Protein AF-A0AAV8VYV4-F1 (afdb_monomer_lite)

Organism: NCBI:txid1586481

Secondary structure (DSSP, 8-state):
---------------------TT----PPPP--HHHHHHTT--SSTTSSSHHHHS-S---TT-PPPPPPTTS--

Sequence (74 aa):
MIQQRILNRLGSSTLRLHIQSKYINTTTPLLLIQKWRKQRGLPLNPNATGVLTDAPDYTFLDGRLTPYGVRQKK

InterPro domains:
  IPR034596 Large ribosomal subunit protein mL52 [PF18699] (34-74)
  IPR034596 Large ribosomal subunit protein mL52 [PTHR34090] (21-74)

Foldseek 3Di:
DDDDDDDDDDDPDPPPPPPPDDPDDDDDDDDDPQVVCVVVVHDSPNCPDDCVPLPDPDADPVRDDDDDDDPSDD

Structure (mmCIF, N/CA/C/O backbone):
data_AF-A0AAV8VYV4-F1
#
_entry.id   AF-A0AAV8VYV4-F1
#
loop_
_atom_site.group_PDB
_atom_site.id
_atom_site.type_symbol
_atom_site.label_atom_id
_atom_site.label_alt_id
_atom_site.label_comp_id
_atom_site.label_asym_id
_atom_site.label_entity_id
_atom_site.label_seq_id
_atom_site.pdbx_PDB_ins_code
_atom_site.Cartn_x
_atom_site.Cartn_y
_atom_site.Cartn_z
_atom_site.occupancy
_atom_site.B_iso_or_equiv
_atom_site.auth_seq_id
_atom_site.auth_comp_id
_atom_site.auth_asym_id
_atom_site.auth_atom_id
_atom_site.pdbx_PDB_model_num
ATOM 1 N N . MET A 1 1 ? -22.158 27.231 54.062 1.00 38.09 1 MET A N 1
ATOM 2 C CA . MET A 1 1 ? -20.929 26.544 53.602 1.00 38.09 1 MET A CA 1
ATOM 3 C C . MET A 1 1 ? -21.338 25.727 52.381 1.00 38.09 1 MET A C 1
ATOM 5 O O . MET A 1 1 ? -22.185 24.867 52.536 1.00 38.09 1 MET A O 1
ATOM 9 N N . ILE A 1 2 ? -21.088 26.149 51.138 1.00 35.25 2 ILE A N 1
ATOM 10 C CA . ILE A 1 2 ? -19.794 26.373 50.456 1.00 35.25 2 ILE A CA 1
ATOM 11 C C . ILE A 1 2 ? -19.028 25.057 50.250 1.00 35.25 2 ILE A C 1
ATOM 13 O O . ILE A 1 2 ? -18.317 24.646 51.154 1.00 35.25 2 ILE A O 1
ATOM 17 N N . GLN A 1 3 ? -19.141 24.528 49.018 1.00 39.19 3 GLN A N 1
ATOM 18 C CA . GLN A 1 3 ? -18.158 23.716 48.268 1.00 39.19 3 GLN A CA 1
ATOM 19 C C . GLN A 1 3 ? -17.726 22.356 48.874 1.00 39.19 3 GLN A C 1
ATOM 21 O O . GLN A 1 3 ? -17.774 22.148 50.072 1.00 39.19 3 GLN A O 1
ATOM 26 N N . GLN A 1 4 ? -17.295 21.340 48.123 1.00 44.25 4 GLN A N 1
ATOM 27 C CA . GLN A 1 4 ? -17.164 21.131 46.667 1.00 44.25 4 GLN A CA 1
ATOM 28 C C . GLN A 1 4 ? -17.674 19.680 46.366 1.00 44.25 4 GLN A C 1
ATOM 30 O O . GLN A 1 4 ? -18.383 19.130 47.199 1.00 44.25 4 GLN A O 1
ATOM 35 N N . ARG A 1 5 ? -17.452 18.965 45.251 1.00 40.22 5 ARG A N 1
ATOM 36 C CA . ARG A 1 5 ? -16.485 19.061 44.140 1.00 40.22 5 ARG A CA 1
ATOM 37 C C . ARG A 1 5 ? -17.165 18.787 42.778 1.00 40.22 5 ARG A C 1
ATOM 39 O O . ARG A 1 5 ? -18.381 18.842 42.650 1.00 40.22 5 ARG A O 1
ATOM 46 N N . ILE A 1 6 ? -16.347 18.608 41.748 1.00 44.38 6 ILE A N 1
ATOM 47 C CA . ILE A 1 6 ? -16.599 18.625 40.303 1.00 44.38 6 ILE A CA 1
ATOM 48 C C . ILE A 1 6 ? -15.745 17.498 39.686 1.00 44.38 6 ILE A C 1
ATOM 50 O O . ILE A 1 6 ? -14.755 17.103 40.307 1.00 44.38 6 ILE A O 1
ATOM 54 N N . LEU A 1 7 ? -16.086 17.106 38.447 1.00 40.94 7 LEU A N 1
ATOM 55 C CA . LEU A 1 7 ? -15.453 16.152 37.512 1.00 40.9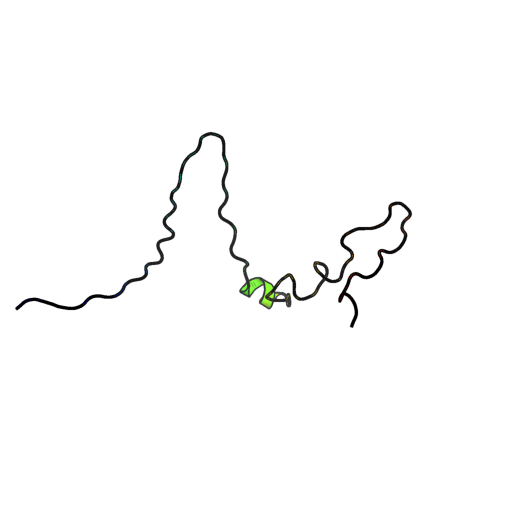4 7 LEU A CA 1
ATOM 56 C C . LEU A 1 7 ? -16.228 14.819 37.372 1.00 40.94 7 LEU A C 1
ATOM 58 O O . LEU A 1 7 ? -16.495 14.158 38.365 1.00 40.94 7 LEU A O 1
ATOM 62 N N . ASN A 1 8 ? -16.595 14.370 36.161 1.00 41.09 8 ASN A N 1
ATOM 63 C CA . ASN A 1 8 ? -16.624 15.131 34.903 1.00 41.09 8 ASN A CA 1
ATOM 64 C C . ASN A 1 8 ? -17.624 14.586 33.861 1.00 41.09 8 ASN A C 1
ATOM 66 O O . ASN A 1 8 ? -17.947 13.403 33.848 1.00 41.09 8 ASN A O 1
ATOM 70 N N . ARG A 1 9 ? -18.022 15.446 32.914 1.00 49.00 9 ARG A N 1
ATOM 71 C CA . ARG A 1 9 ? -18.516 15.062 31.583 1.00 49.00 9 ARG A CA 1
ATOM 72 C C . ARG A 1 9 ? -17.364 15.160 30.581 1.00 49.00 9 ARG A C 1
ATOM 74 O O . ARG A 1 9 ? -16.795 16.232 30.418 1.00 49.00 9 ARG A O 1
ATOM 81 N N . LEU A 1 10 ? -17.131 14.099 29.818 1.00 45.62 10 LEU A N 1
ATOM 82 C CA . LEU A 1 10 ? -16.547 14.164 28.475 1.00 45.62 10 LEU A CA 1
ATOM 83 C C . LEU A 1 10 ? -17.480 13.302 27.605 1.00 45.62 10 LEU A C 1
ATOM 85 O O . LEU A 1 10 ? -17.424 12.083 27.652 1.00 45.62 10 LEU A O 1
ATOM 89 N N . GLY A 1 11 ? -18.491 13.846 26.931 1.00 40.25 11 GLY A N 1
ATOM 90 C CA . GLY A 1 11 ? -18.411 15.065 26.134 1.00 40.25 11 GLY A CA 1
ATOM 91 C C . GLY A 1 11 ? -17.919 14.681 24.744 1.00 40.25 11 GLY A C 1
ATOM 92 O O . GLY A 1 11 ? -16.781 14.968 24.390 1.00 40.25 11 GLY A O 1
ATOM 93 N N . SER A 1 12 ? -18.768 13.993 23.968 1.00 52.03 12 SER A N 1
ATOM 94 C CA . SER A 1 12 ? -18.507 13.719 22.549 1.00 52.03 12 SER A CA 1
ATOM 95 C C . SER A 1 12 ? -18.716 15.004 21.744 1.00 52.03 12 SER A C 1
ATOM 97 O O . SER A 1 12 ? -19.692 15.183 21.024 1.00 52.03 12 SER A O 1
ATOM 99 N N . SER A 1 13 ? -17.808 15.951 21.948 1.00 49.44 13 SER A N 1
ATOM 100 C CA . SER A 1 13 ? -17.723 17.203 21.218 1.00 49.44 13 SER A CA 1
ATOM 101 C C . SER A 1 13 ? -16.489 17.141 20.335 1.00 49.44 13 SER A C 1
ATOM 103 O O . SER A 1 13 ? -15.418 17.627 20.702 1.00 49.44 13 SER A O 1
ATOM 105 N N . THR A 1 14 ? -16.637 16.557 19.145 1.00 55.16 14 THR A N 1
ATOM 106 C CA . THR A 1 14 ? -15.721 16.856 18.042 1.00 55.16 14 THR A CA 1
ATOM 107 C C . THR A 1 14 ? -15.924 18.323 17.673 1.00 55.16 14 THR A C 1
ATOM 109 O O . THR A 1 14 ? -16.763 18.647 16.829 1.00 55.16 14 THR A O 1
ATOM 112 N N . LEU A 1 15 ? -15.207 19.217 18.357 1.00 49.41 15 LEU A N 1
ATOM 113 C CA . LEU A 1 15 ? -15.187 20.643 18.057 1.00 49.41 15 LEU A CA 1
ATOM 114 C C . LEU A 1 15 ? -14.604 20.822 16.652 1.00 49.41 15 LEU A C 1
ATOM 116 O O . LEU A 1 15 ? -13.390 20.856 16.461 1.00 49.41 15 LEU A O 1
ATOM 120 N N . ARG A 1 16 ? -15.485 20.907 15.651 1.00 52.88 16 ARG A N 1
ATOM 121 C CA . ARG A 1 16 ? -15.114 21.297 14.292 1.00 52.88 16 ARG A CA 1
ATOM 122 C C . ARG A 1 16 ? -14.741 22.776 14.312 1.00 52.88 16 ARG A C 1
ATOM 124 O O . ARG A 1 16 ? -15.598 23.634 14.114 1.00 52.88 16 ARG A O 1
ATOM 131 N N . LEU A 1 17 ? -13.458 23.066 14.518 1.00 55.00 17 LEU A N 1
ATOM 132 C CA . LEU A 1 17 ? -12.868 24.352 14.152 1.00 55.00 17 LEU A CA 1
ATOM 133 C C . LEU A 1 17 ? -12.844 24.445 12.622 1.00 55.00 17 LEU A C 1
ATOM 135 O O . LEU A 1 17 ? -11.845 24.154 11.969 1.00 55.00 17 LEU A O 1
ATOM 139 N N . HIS A 1 18 ? -13.998 24.786 12.047 1.00 55.69 18 HIS A N 1
ATOM 140 C CA . HIS A 1 18 ? -14.192 24.889 10.606 1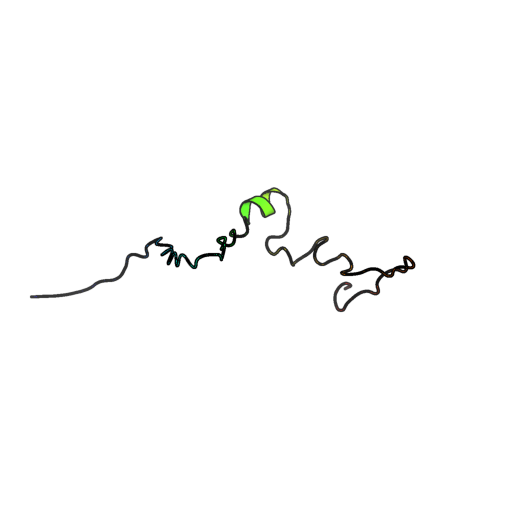.00 55.69 18 HIS A CA 1
ATOM 141 C C . HIS A 1 18 ? -13.636 26.218 10.089 1.00 55.69 18 HIS A C 1
ATOM 143 O O . HIS A 1 18 ? -14.376 27.157 9.796 1.00 55.69 18 HIS A O 1
ATOM 149 N N . ILE A 1 19 ? -12.308 26.303 10.006 1.00 62.00 19 ILE A N 1
ATOM 150 C CA . ILE A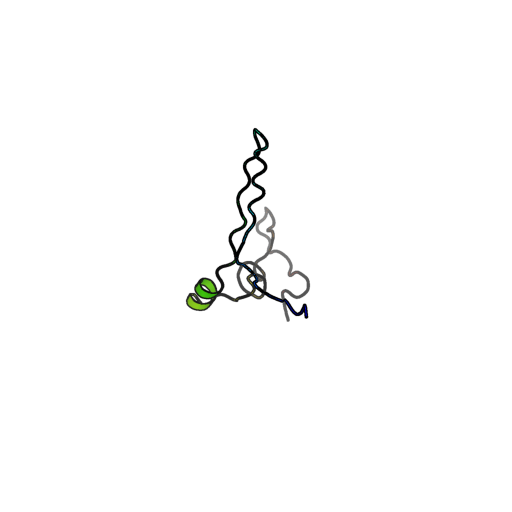 1 19 ? -11.622 27.424 9.364 1.00 62.00 19 ILE A CA 1
ATOM 151 C C . ILE A 1 19 ? -11.836 27.295 7.851 1.00 62.00 19 ILE A C 1
ATOM 153 O O . ILE A 1 19 ? -11.118 26.573 7.160 1.00 62.00 19 ILE A O 1
ATOM 157 N N . GLN A 1 20 ? -12.841 28.013 7.342 1.00 59.56 20 GLN A N 1
ATOM 158 C CA . GLN A 1 20 ? -13.059 28.254 5.912 1.00 59.56 20 GLN A CA 1
ATOM 159 C C . GLN A 1 20 ? -11.890 29.079 5.347 1.00 59.56 20 GLN A C 1
ATOM 161 O O . GLN A 1 20 ? -11.997 30.294 5.182 1.00 59.56 20 GLN A O 1
ATOM 166 N N . SER A 1 21 ? -10.764 28.439 5.032 1.00 65.25 21 SER A N 1
ATOM 167 C CA . SER A 1 21 ? -9.811 29.048 4.104 1.00 65.25 21 SER A CA 1
ATOM 168 C C . SER A 1 21 ? -10.393 28.933 2.697 1.00 65.25 21 SER A C 1
ATOM 170 O O . SER A 1 21 ? -10.706 27.839 2.221 1.00 65.25 21 SER A O 1
ATOM 172 N N . LYS A 1 22 ? -10.592 30.075 2.025 1.00 66.81 22 LYS A N 1
ATOM 173 C CA . LYS A 1 22 ? -10.991 30.060 0.613 1.00 66.81 22 LYS A CA 1
ATOM 174 C C . LYS A 1 22 ? -9.959 29.238 -0.168 1.00 66.81 22 LYS A C 1
ATOM 176 O O . LYS A 1 22 ? -8.760 29.415 0.026 1.00 66.81 22 LYS A O 1
ATOM 181 N N . TYR A 1 23 ? -10.456 28.376 -1.053 1.00 74.50 23 TYR A N 1
ATOM 182 C CA . TYR A 1 23 ? -9.679 27.518 -1.958 1.00 74.50 23 TYR A CA 1
ATOM 183 C C . TYR A 1 23 ? -8.971 26.288 -1.350 1.00 74.50 23 TYR A C 1
ATOM 185 O O . TYR A 1 23 ? -8.294 25.590 -2.101 1.00 74.50 23 TYR A O 1
ATOM 193 N N . ILE A 1 24 ? -9.162 25.939 -0.066 1.00 78.25 24 ILE A N 1
ATOM 194 C CA . ILE A 1 24 ? -8.666 24.658 0.483 1.00 78.25 24 ILE A CA 1
ATOM 195 C C . ILE A 1 24 ? -9.830 23.750 0.888 1.00 78.25 24 ILE A C 1
ATOM 197 O O . ILE A 1 24 ? -10.545 24.006 1.856 1.00 78.25 24 ILE A O 1
ATOM 201 N N . ASN A 1 25 ? -9.979 22.634 0.174 1.00 79.81 25 ASN A N 1
ATOM 202 C CA . ASN A 1 25 ? -10.892 21.562 0.558 1.00 79.81 25 ASN A CA 1
ATOM 203 C C . ASN A 1 25 ? -10.199 20.634 1.562 1.00 79.81 25 ASN A C 1
ATOM 205 O O . ASN A 1 25 ? -9.202 19.996 1.232 1.00 79.81 25 ASN A O 1
ATOM 209 N N . THR A 1 26 ? -10.747 20.522 2.773 1.00 76.94 26 THR A N 1
ATOM 210 C CA . THR A 1 26 ? -10.307 19.532 3.765 1.00 76.94 26 THR A CA 1
ATOM 211 C C . THR A 1 26 ? -11.397 18.488 3.984 1.00 76.94 26 THR A C 1
ATOM 213 O O . THR A 1 26 ? -12.575 18.811 4.136 1.00 76.94 26 THR A O 1
ATOM 216 N N . THR A 1 27 ? -11.012 17.214 4.009 1.00 78.06 27 THR A N 1
ATOM 217 C CA . THR A 1 27 ? -11.898 16.102 4.374 1.00 78.06 27 THR A CA 1
ATOM 218 C C . THR A 1 27 ? -11.474 15.540 5.722 1.00 78.06 27 THR A C 1
ATOM 220 O O . THR A 1 27 ? -10.285 15.349 5.971 1.00 78.06 27 THR A O 1
ATOM 223 N N . THR A 1 28 ? -12.433 15.223 6.591 1.00 77.00 28 THR A N 1
ATOM 224 C CA . THR A 1 28 ? -12.135 14.511 7.840 1.00 77.00 28 THR A CA 1
ATOM 225 C C . THR A 1 28 ? -11.636 13.098 7.525 1.00 77.00 28 THR A C 1
ATOM 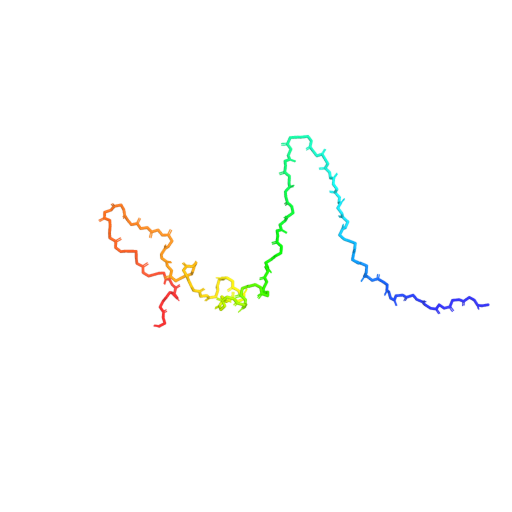227 O O . THR A 1 28 ? -12.326 12.400 6.775 1.00 77.00 28 THR A O 1
ATOM 230 N N . PRO A 1 29 ? -10.504 12.637 8.092 1.00 73.94 29 PRO A N 1
ATOM 231 C CA . PRO A 1 29 ? -10.043 11.269 7.887 1.00 73.94 29 PRO A CA 1
ATOM 232 C C . PRO A 1 29 ? -11.094 10.285 8.410 1.00 73.94 29 PRO A C 1
ATOM 234 O O . PRO A 1 29 ? -11.575 10.411 9.538 1.00 73.94 29 PRO A O 1
ATOM 237 N N . LEU A 1 30 ? -11.466 9.306 7.584 1.00 71.19 30 LEU A N 1
ATOM 238 C CA . LEU A 1 30 ? -12.371 8.241 8.005 1.00 71.19 30 LEU A CA 1
ATOM 239 C C . LEU A 1 30 ? -11.658 7.339 9.016 1.00 71.19 30 LEU A C 1
ATOM 241 O O . LEU A 1 30 ? -10.565 6.836 8.754 1.00 71.19 30 LEU A O 1
ATOM 245 N N . LEU A 1 31 ? -12.296 7.105 10.163 1.00 76.25 31 LEU A N 1
ATOM 246 C CA . LEU A 1 31 ? -11.819 6.126 11.136 1.00 76.25 31 LEU A CA 1
ATOM 247 C C . LEU A 1 31 ? -11.832 4.727 10.504 1.00 76.25 31 LEU A C 1
ATOM 249 O O . LEU A 1 31 ? -12.829 4.315 9.908 1.00 76.25 31 LEU A O 1
ATOM 253 N N . LEU A 1 32 ? -10.737 3.980 10.665 1.00 81.12 32 LEU A N 1
ATOM 254 C CA . LEU A 1 32 ? -10.617 2.620 10.145 1.00 81.12 32 LEU A CA 1
ATOM 255 C C . LEU A 1 32 ? -11.710 1.721 10.751 1.00 81.12 32 LEU A C 1
ATOM 257 O O . LEU A 1 32 ? -11.736 1.481 11.959 1.00 81.12 32 LEU A O 1
ATOM 261 N N . ILE A 1 33 ? -12.619 1.208 9.915 1.00 88.38 33 ILE A N 1
ATOM 262 C CA . ILE A 1 33 ? -13.801 0.462 10.373 1.00 88.38 33 ILE A CA 1
ATOM 263 C C . ILE A 1 33 ? -13.413 -0.978 10.754 1.00 88.38 33 ILE A C 1
ATOM 265 O O . ILE A 1 33 ? -13.616 -1.935 10.003 1.00 88.38 33 ILE A O 1
ATOM 269 N N . GLN A 1 34 ? -12.872 -1.145 11.961 1.00 88.81 34 GLN A N 1
ATOM 270 C CA . GLN A 1 34 ? -12.339 -2.427 12.438 1.00 88.81 34 GLN A CA 1
ATOM 271 C C . GLN A 1 34 ? -13.371 -3.563 12.475 1.00 88.81 34 GLN A C 1
ATOM 273 O O . GLN A 1 34 ? -13.038 -4.711 12.176 1.00 88.81 34 GLN A O 1
ATOM 278 N N . LYS A 1 35 ? -14.643 -3.253 12.765 1.00 90.88 35 LYS A N 1
ATOM 279 C CA . LYS A 1 35 ? -15.736 -4.240 12.737 1.00 90.88 35 LYS A CA 1
ATOM 280 C C . LYS A 1 35 ? -15.920 -4.846 11.340 1.00 90.88 35 LYS A C 1
ATOM 282 O O . LYS A 1 35 ? -16.018 -6.063 11.222 1.00 90.88 35 LYS A O 1
ATOM 287 N N . TRP A 1 36 ? -15.899 -4.011 10.298 1.00 92.50 36 TRP A N 1
ATOM 288 C CA . TRP A 1 36 ? -16.037 -4.433 8.900 1.00 92.50 36 TRP A CA 1
ATOM 289 C C . TRP A 1 36 ? -14.846 -5.286 8.449 1.00 92.50 36 TRP A C 1
ATOM 291 O O . TRP A 1 36 ? -15.039 -6.317 7.809 1.00 92.50 36 TRP A O 1
ATOM 301 N N . ARG A 1 37 ? -13.619 -4.912 8.850 1.00 93.19 37 ARG A N 1
ATOM 302 C CA . ARG A 1 37 ? -12.411 -5.704 8.558 1.00 93.19 37 ARG A CA 1
ATOM 303 C C . ARG A 1 37 ? -12.511 -7.102 9.168 1.00 93.19 37 ARG A C 1
ATOM 305 O O . ARG A 1 37 ? -12.396 -8.084 8.440 1.00 93.19 37 ARG A O 1
ATOM 312 N N . LYS A 1 38 ? -12.845 -7.191 10.462 1.00 93.44 38 LYS A N 1
ATOM 313 C CA . LYS A 1 38 ? -13.040 -8.473 11.160 1.00 93.44 38 LYS A CA 1
ATOM 314 C C . LYS A 1 38 ? -14.145 -9.327 10.523 1.00 93.44 38 LYS A C 1
ATOM 316 O O . LYS A 1 38 ? -13.953 -10.524 10.355 1.00 93.44 38 LYS A O 1
ATOM 321 N N . GLN A 1 39 ? -15.270 -8.723 10.127 1.00 96.75 39 GLN A N 1
ATOM 322 C CA . GLN A 1 39 ? -16.372 -9.419 9.440 1.00 96.75 39 GLN A CA 1
ATOM 323 C C . GLN A 1 39 ? -15.975 -10.013 8.078 1.00 96.75 39 GLN A C 1
ATOM 325 O O . GLN A 1 39 ? -16.609 -10.962 7.632 1.00 96.75 39 GLN A O 1
ATOM 330 N N . ARG A 1 40 ? -14.931 -9.482 7.430 1.00 95.06 40 ARG A N 1
ATOM 331 C CA . ARG A 1 40 ? -14.376 -9.989 6.163 1.00 95.06 40 ARG A CA 1
ATOM 332 C C . ARG A 1 40 ? -13.112 -10.841 6.335 1.00 95.06 40 ARG A C 1
ATOM 334 O O . ARG A 1 40 ? -12.430 -11.100 5.352 1.00 95.06 40 ARG A O 1
ATOM 341 N N . GLY A 1 41 ? -12.762 -11.233 7.564 1.00 94.31 41 GLY A N 1
ATOM 342 C CA . GLY A 1 41 ? -11.537 -11.995 7.845 1.00 94.31 41 GLY A CA 1
ATOM 343 C C . GLY A 1 41 ? -10.231 -11.216 7.628 1.00 94.31 41 GLY A C 1
ATOM 344 O O . GLY A 1 41 ? -9.162 -11.817 7.600 1.00 94.31 41 GLY A O 1
ATOM 345 N N . LEU A 1 42 ? -10.292 -9.888 7.478 1.00 94.25 42 LEU A N 1
ATOM 346 C CA . LEU A 1 42 ? -9.116 -9.039 7.275 1.00 94.25 42 LEU A CA 1
ATOM 347 C C . LEU A 1 42 ? -8.430 -8.715 8.615 1.00 94.25 42 LEU A C 1
ATOM 349 O O . LEU A 1 42 ? -9.121 -8.522 9.623 1.00 94.25 42 LEU A O 1
ATOM 353 N N . PRO A 1 43 ? -7.091 -8.559 8.644 1.00 93.56 43 PRO A N 1
ATOM 354 C CA . PRO A 1 43 ? -6.372 -8.234 9.870 1.00 93.56 43 PRO A CA 1
ATOM 355 C C . PRO A 1 43 ? -6.751 -6.839 10.388 1.00 93.56 43 PRO A C 1
ATOM 357 O O . PRO A 1 43 ? -6.951 -5.904 9.606 1.00 93.56 43 PRO A O 1
ATOM 360 N N . LEU A 1 44 ? -6.846 -6.697 11.717 1.00 90.50 44 LEU A N 1
ATOM 361 C CA . LEU A 1 44 ? -7.219 -5.442 12.392 1.00 90.50 44 LEU A CA 1
ATOM 362 C C . LEU A 1 44 ? -6.199 -4.325 12.139 1.00 90.50 44 LEU A C 1
ATOM 364 O O . LEU A 1 44 ? -6.577 -3.195 11.849 1.00 90.50 44 LEU A O 1
ATOM 368 N N . ASN A 1 45 ? -4.906 -4.636 12.208 1.00 90.50 45 ASN A N 1
ATOM 369 C CA . ASN A 1 45 ? -3.877 -3.771 11.646 1.00 90.50 45 ASN A CA 1
ATOM 370 C C . ASN A 1 45 ? -3.752 -4.111 10.147 1.00 90.50 45 ASN A C 1
ATOM 372 O O . ASN A 1 45 ? -3.407 -5.254 9.841 1.00 90.50 45 ASN A O 1
ATOM 376 N N . PRO A 1 46 ? -4.016 -3.179 9.209 1.00 91.38 46 PRO A N 1
ATOM 377 C CA . PRO A 1 46 ? -3.820 -3.427 7.780 1.00 91.38 46 PRO A CA 1
ATOM 378 C C . PRO A 1 46 ? -2.377 -3.787 7.419 1.00 91.38 46 PRO A C 1
ATOM 380 O O . PRO A 1 46 ? -2.169 -4.499 6.446 1.00 91.38 46 PRO A O 1
ATOM 383 N N . ASN A 1 47 ? -1.415 -3.353 8.237 1.00 92.69 47 ASN A N 1
ATOM 384 C CA . ASN A 1 47 ? 0.018 -3.546 8.035 1.00 92.69 47 ASN A CA 1
ATOM 385 C C . ASN A 1 47 ? 0.551 -4.777 8.800 1.00 92.69 47 ASN A C 1
ATOM 387 O O . ASN A 1 47 ? 1.722 -4.806 9.170 1.00 92.69 47 ASN A O 1
ATOM 391 N N . ALA A 1 48 ? -0.310 -5.744 9.142 1.00 93.12 48 ALA A N 1
ATOM 392 C CA . ALA A 1 48 ? 0.111 -6.979 9.808 1.00 93.12 48 ALA A CA 1
ATOM 393 C C . ALA A 1 48 ? 0.461 -8.096 8.815 1.00 93.12 48 ALA A C 1
ATOM 395 O O . ALA A 1 48 ? 1.476 -8.759 9.002 1.00 93.12 48 ALA A O 1
ATOM 396 N N . THR A 1 49 ? -0.404 -8.318 7.820 1.00 93.12 49 THR A N 1
ATOM 397 C CA . THR A 1 49 ? -0.295 -9.350 6.775 1.00 93.12 49 THR A CA 1
ATOM 398 C C . THR A 1 49 ? -1.191 -8.998 5.581 1.00 93.12 49 THR A C 1
ATOM 400 O O . THR A 1 49 ? -2.135 -8.207 5.700 1.00 93.12 49 THR A O 1
ATOM 403 N N . GLY A 1 50 ? -0.970 -9.673 4.454 1.00 92.12 50 GLY A N 1
ATOM 404 C CA . GLY A 1 50 ? -1.760 -9.588 3.230 1.00 92.12 50 GLY A CA 1
ATOM 405 C C . GLY A 1 50 ? -1.059 -8.796 2.129 1.00 92.12 50 GLY A C 1
ATOM 406 O O . GLY A 1 50 ? 0.072 -8.351 2.275 1.00 92.12 50 GLY A O 1
ATOM 407 N N . VAL A 1 51 ? -1.756 -8.578 1.009 1.00 93.62 51 VAL A N 1
ATOM 408 C CA . VAL A 1 51 ? -1.187 -7.962 -0.211 1.00 93.62 51 VAL A CA 1
ATOM 409 C C . VAL A 1 51 ? -0.488 -6.616 0.047 1.00 93.62 51 VAL A C 1
ATOM 411 O O . VAL A 1 51 ? 0.466 -6.300 -0.645 1.00 93.62 51 VAL A O 1
ATOM 414 N N . LEU A 1 52 ? -0.907 -5.841 1.054 1.00 92.88 52 LEU A N 1
ATOM 415 C CA . LEU A 1 52 ? -0.277 -4.558 1.399 1.00 92.88 52 LEU A CA 1
ATOM 416 C C . LEU A 1 52 ? 1.145 -4.690 1.988 1.00 92.88 52 LEU A C 1
ATOM 418 O O . LEU A 1 52 ? 1.902 -3.730 1.932 1.00 92.88 52 LEU A O 1
ATOM 422 N N . THR A 1 53 ? 1.494 -5.833 2.582 1.00 92.75 53 THR A N 1
ATOM 423 C CA . THR A 1 53 ? 2.793 -6.075 3.244 1.00 92.75 53 THR A CA 1
ATOM 424 C C . THR A 1 53 ? 3.607 -7.190 2.595 1.00 92.75 53 THR A C 1
ATOM 426 O O . THR A 1 53 ? 4.837 -7.191 2.665 1.00 92.75 53 THR A O 1
ATOM 429 N N . ASP A 1 54 ? 2.914 -8.150 1.987 1.00 92.00 54 ASP A N 1
ATOM 430 C CA . ASP A 1 54 ? 3.486 -9.415 1.531 1.00 92.00 54 ASP A CA 1
ATOM 431 C C . ASP A 1 54 ? 3.779 -9.393 0.016 1.00 92.00 54 ASP A C 1
ATOM 433 O O . ASP A 1 54 ? 4.522 -10.237 -0.485 1.00 92.00 54 ASP A O 1
ATOM 437 N N . ALA A 1 55 ? 3.199 -8.436 -0.721 1.00 92.88 55 ALA A N 1
ATOM 438 C CA . ALA A 1 55 ? 3.493 -8.190 -2.133 1.00 92.88 55 ALA A CA 1
ATOM 439 C C . ALA A 1 55 ? 4.705 -7.243 -2.295 1.00 92.88 55 ALA A C 1
ATOM 441 O O . ALA A 1 55 ? 5.066 -6.537 -1.352 1.00 92.88 55 ALA A O 1
ATOM 442 N N . PRO A 1 56 ? 5.357 -7.209 -3.471 1.00 93.75 56 PRO A N 1
ATOM 443 C CA . PRO A 1 56 ? 6.462 -6.289 -3.719 1.00 93.75 56 PRO A CA 1
ATOM 444 C C . PRO A 1 56 ? 5.980 -4.856 -4.002 1.00 93.75 56 PRO A C 1
ATOM 446 O O . PRO A 1 56 ? 5.034 -4.654 -4.762 1.00 93.75 56 PRO A O 1
ATOM 449 N N . ASP A 1 57 ? 6.687 -3.859 -3.458 1.00 92.31 57 ASP A N 1
ATOM 450 C CA . ASP A 1 57 ? 6.377 -2.426 -3.640 1.00 92.31 57 ASP A CA 1
ATOM 451 C C . ASP A 1 57 ? 6.615 -1.914 -5.074 1.00 92.31 57 ASP A C 1
ATOM 453 O O . ASP A 1 57 ? 6.068 -0.891 -5.486 1.00 92.31 57 ASP A O 1
ATOM 457 N N . TYR A 1 58 ? 7.467 -2.604 -5.836 1.00 94.19 58 TYR A N 1
ATOM 458 C CA . TYR A 1 58 ? 7.841 -2.270 -7.211 1.00 94.19 58 TYR A CA 1
ATOM 459 C C . TYR A 1 58 ? 8.073 -3.543 -8.032 1.00 94.19 58 TYR A C 1
ATOM 461 O O . TYR A 1 58 ? 8.141 -4.639 -7.480 1.00 94.19 58 TYR A O 1
ATOM 469 N N . THR A 1 59 ? 8.238 -3.399 -9.348 1.00 95.56 59 THR A N 1
ATOM 470 C CA . THR A 1 59 ? 8.709 -4.454 -10.262 1.00 95.56 59 THR A CA 1
ATOM 471 C C . THR A 1 59 ? 9.656 -3.849 -11.298 1.00 95.56 59 THR A C 1
ATOM 473 O O . THR A 1 59 ? 9.593 -2.647 -11.564 1.00 95.56 59 THR A O 1
ATOM 476 N N . PHE A 1 60 ? 10.537 -4.654 -11.894 1.00 97.31 60 PHE A N 1
ATOM 477 C CA . PHE A 1 60 ? 11.397 -4.193 -12.987 1.00 97.31 60 PHE A CA 1
ATOM 478 C C . PHE A 1 60 ? 10.627 -4.137 -14.315 1.00 97.31 60 PHE A C 1
ATOM 480 O O . PHE A 1 60 ? 9.748 -4.961 -14.567 1.00 97.31 60 PHE A O 1
ATOM 487 N N . LEU A 1 61 ? 10.987 -3.187 -15.189 1.00 97.69 61 LEU A N 1
ATOM 488 C CA . LEU A 1 61 ? 10.368 -3.013 -16.516 1.00 97.69 61 LEU A CA 1
ATOM 489 C C . LEU A 1 61 ? 10.588 -4.213 -17.455 1.00 97.69 61 LEU A C 1
ATOM 491 O O . LEU A 1 61 ? 9.811 -4.420 -18.379 1.00 97.69 61 LEU A O 1
ATOM 495 N N . ASP A 1 62 ? 11.633 -5.003 -17.207 1.00 97.44 62 ASP A N 1
ATOM 496 C CA . ASP A 1 62 ? 11.953 -6.239 -17.930 1.00 97.44 62 ASP A CA 1
ATOM 497 C C . ASP A 1 62 ? 11.238 -7.484 -17.365 1.00 97.44 62 ASP A C 1
ATOM 499 O O . ASP A 1 62 ? 11.497 -8.603 -17.805 1.00 97.44 62 ASP A O 1
ATOM 503 N N . GLY A 1 63 ? 10.341 -7.309 -16.387 1.00 95.50 63 GLY A N 1
ATOM 504 C CA . GLY A 1 63 ? 9.568 -8.396 -15.785 1.00 95.50 63 GLY A CA 1
ATOM 505 C C . GLY A 1 63 ? 10.346 -9.274 -14.801 1.00 95.50 63 GLY A C 1
ATOM 506 O O . GLY A 1 63 ? 9.805 -10.281 -14.340 1.00 95.50 63 GLY A O 1
ATOM 507 N N . ARG A 1 64 ? 11.593 -8.926 -14.442 1.00 97.00 64 ARG A N 1
ATOM 508 C CA . ARG A 1 64 ? 12.313 -9.630 -13.370 1.00 97.00 64 ARG A CA 1
ATOM 509 C C . ARG A 1 64 ? 11.585 -9.500 -12.032 1.00 97.00 64 ARG A C 1
ATOM 511 O O . ARG A 1 64 ? 10.992 -8.471 -11.717 1.00 97.00 64 ARG A O 1
ATOM 518 N N . LEU A 1 65 ? 11.693 -10.553 -11.223 1.00 94.75 65 LEU A N 1
ATOM 519 C CA . LEU A 1 65 ? 11.114 -10.595 -9.884 1.00 94.75 65 LEU A CA 1
ATOM 520 C C . LEU A 1 65 ? 11.835 -9.638 -8.931 1.00 94.75 65 LEU A C 1
ATOM 522 O O . LEU A 1 65 ? 13.065 -9.551 -8.910 1.00 94.75 65 LEU A O 1
ATOM 526 N N . THR A 1 66 ? 11.050 -8.977 -8.092 1.00 95.69 66 THR A N 1
ATOM 527 C CA . THR A 1 66 ? 11.533 -8.094 -7.032 1.00 95.69 66 THR A CA 1
ATOM 528 C C . THR A 1 66 ? 12.195 -8.911 -5.916 1.00 95.69 66 THR A C 1
ATOM 530 O O . THR A 1 66 ? 11.582 -9.863 -5.422 1.00 95.69 66 THR A O 1
ATOM 533 N N . PRO A 1 67 ? 13.435 -8.587 -5.498 1.00 94.44 67 PRO A N 1
ATOM 534 C CA . PRO A 1 67 ? 14.085 -9.249 -4.374 1.00 94.44 67 PRO A CA 1
ATOM 535 C C . PRO A 1 67 ? 13.290 -9.066 -3.080 1.00 94.44 67 PRO A C 1
ATOM 537 O O . PRO A 1 67 ? 12.704 -8.010 -2.851 1.00 94.44 67 PRO A O 1
ATOM 540 N N . TYR A 1 68 ? 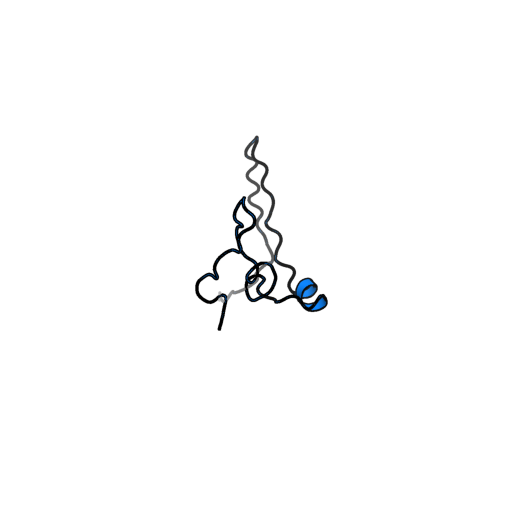13.320 -10.074 -2.209 1.00 94.25 68 TYR A N 1
ATOM 541 C CA . TYR A 1 68 ? 12.670 -9.986 -0.9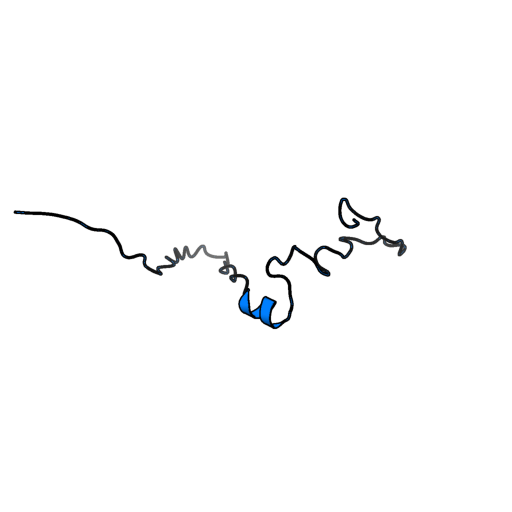02 1.00 94.25 68 TYR A CA 1
ATOM 542 C C . TYR A 1 68 ? 13.312 -8.899 -0.038 1.00 94.25 68 TYR A C 1
ATOM 544 O O . TYR A 1 68 ? 14.525 -8.897 0.184 1.00 94.25 68 TYR A O 1
ATOM 552 N N . GLY A 1 69 ? 12.473 -8.015 0.494 1.00 89.56 69 GLY A N 1
ATOM 553 C CA . GLY A 1 69 ? 12.845 -7.056 1.520 1.00 89.56 69 GLY A CA 1
ATOM 554 C C . GLY A 1 69 ? 13.121 -7.720 2.871 1.00 89.56 69 GLY A C 1
ATOM 555 O O . GLY A 1 69 ? 12.751 -8.869 3.141 1.00 89.56 69 GLY A O 1
ATOM 556 N N . VAL A 1 70 ? 13.760 -6.959 3.760 1.00 90.69 70 VAL A N 1
ATOM 557 C CA . VAL A 1 70 ? 14.052 -7.384 5.135 1.00 90.69 70 VAL A CA 1
ATOM 558 C C . VAL A 1 70 ? 12.754 -7.808 5.834 1.00 90.69 70 VAL A C 1
ATOM 560 O O . VAL A 1 70 ? 11.798 -7.040 5.880 1.00 90.69 70 VAL A O 1
ATOM 563 N N . ARG A 1 71 ? 12.738 -9.020 6.410 1.00 88.56 71 ARG A N 1
ATOM 564 C CA . ARG A 1 71 ? 11.598 -9.639 7.128 1.00 88.56 71 ARG A CA 1
ATOM 565 C C . ARG A 1 71 ? 10.353 -9.999 6.296 1.00 88.56 71 ARG A C 1
ATOM 567 O O . ARG A 1 71 ? 9.376 -10.443 6.891 1.00 88.56 71 ARG A O 1
ATOM 574 N N . GLN A 1 72 ? 10.379 -9.919 4.960 1.00 89.94 72 GLN A N 1
ATOM 575 C CA . GLN A 1 72 ? 9.297 -10.496 4.135 1.00 89.94 72 GLN A CA 1
ATOM 576 C C . GLN A 1 72 ? 9.290 -12.036 4.142 1.00 89.94 72 GLN A C 1
ATOM 578 O O . GLN A 1 72 ? 8.268 -12.660 3.865 1.00 89.94 72 GLN A O 1
ATOM 583 N N . LYS A 1 73 ? 10.421 -12.660 4.487 1.00 85.12 73 LYS A N 1
ATOM 584 C CA . LYS A 1 73 ? 10.527 -14.091 4.795 1.00 85.12 73 LYS A CA 1
ATOM 585 C C . LYS A 1 73 ? 10.901 -14.297 6.262 1.00 85.12 73 LYS A C 1
ATOM 587 O O . LYS A 1 73 ? 11.572 -13.449 6.856 1.00 85.12 73 LYS A O 1
ATOM 592 N N . LYS A 1 74 ? 10.442 -15.422 6.809 1.00 73.81 74 LYS A N 1
ATOM 593 C CA . LYS A 1 74 ? 10.887 -15.999 8.083 1.00 73.81 74 LYS A CA 1
ATOM 594 C C . LYS A 1 74 ? 11.910 -17.094 7.816 1.00 73.81 74 LYS A C 1
ATOM 596 O O . LYS A 1 74 ? 11.778 -17.728 6.745 1.00 73.81 74 LYS A O 1
#

pLDDT: mean 77.5, std 20.01, range [35.25, 97.69]

Radius of gyration: 23.69 Å; chains: 1; bounding box: 35×46×72 Å